Protein AF-A0A645DCP6-F1 (afdb_monomer_lite)

Secondary structure (DSSP, 8-state):
--EEEEEEES-SSSSSSEEEEEEETTSPPEEEEEESSTTTT--BTTB-EEEEEEE-SS---S-EEEEE--SS---EEEEEEEEE-PPTT-S-PPPPHHHHHHHHHHHHHHHHHHTT--

Radius of gyration: 21.63 Å; chains: 1; bounding box: 55×46×48 Å

Structure (mmCIF, N/CA/C/O backbone):
data_AF-A0A645DCP6-F1
#
_entry.id   AF-A0A645DCP6-F1
#
loop_
_atom_site.group_PDB
_atom_site.id
_atom_site.type_symbol
_atom_site.label_atom_id
_atom_site.label_alt_id
_atom_site.label_comp_id
_atom_site.label_asym_id
_atom_site.label_entity_id
_atom_site.label_seq_id
_atom_site.pdbx_PDB_ins_code
_atom_site.Cartn_x
_atom_site.Cartn_y
_atom_site.Cartn_z
_atom_site.occupancy
_atom_site.B_iso_or_equiv
_atom_site.auth_seq_id
_atom_site.auth_comp_id
_atom_site.auth_asym_id
_atom_site.auth_atom_id
_atom_site.pdbx_PDB_model_num
ATOM 1 N N . MET A 1 1 ? -3.194 9.138 12.215 1.00 89.19 1 MET A N 1
ATOM 2 C CA . MET A 1 1 ? -3.279 8.909 10.759 1.00 89.19 1 MET A CA 1
ATOM 3 C C . MET A 1 1 ? -3.601 7.451 10.537 1.00 89.19 1 MET A C 1
ATOM 5 O O . MET A 1 1 ? -3.113 6.611 11.286 1.00 89.19 1 MET A O 1
ATOM 9 N N . ASN A 1 2 ? -4.448 7.166 9.564 1.00 93.56 2 ASN A N 1
ATOM 10 C CA . ASN A 1 2 ? -4.879 5.809 9.236 1.00 93.56 2 ASN A CA 1
ATOM 11 C C . ASN A 1 2 ? -5.027 5.604 7.728 1.00 93.56 2 ASN A C 1
ATOM 13 O O . ASN A 1 2 ? -5.558 4.588 7.316 1.00 93.56 2 ASN A O 1
ATOM 17 N N . ALA A 1 3 ? -4.531 6.532 6.909 1.00 94.94 3 ALA A N 1
ATOM 18 C CA . ALA A 1 3 ? -4.459 6.401 5.463 1.00 94.94 3 ALA A CA 1
ATOM 19 C C . ALA A 1 3 ? -3.100 6.888 4.956 1.00 94.94 3 ALA A C 1
ATOM 21 O O . ALA A 1 3 ? -2.569 7.881 5.470 1.00 94.94 3 ALA A O 1
ATOM 22 N N . ILE A 1 4 ? -2.570 6.212 3.939 1.00 95.56 4 ILE A N 1
ATOM 23 C CA . ILE A 1 4 ? -1.337 6.579 3.238 1.00 95.56 4 ILE A CA 1
ATOM 24 C C . ILE A 1 4 ? -1.455 6.241 1.749 1.00 95.56 4 ILE A C 1
ATOM 26 O O . ILE A 1 4 ? -2.096 5.255 1.386 1.00 95.56 4 ILE A O 1
ATOM 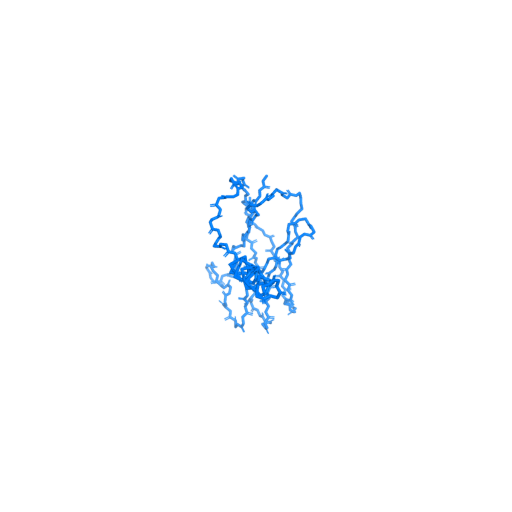30 N N . GLY A 1 5 ? -0.812 7.036 0.900 1.00 93.56 5 GLY A N 1
ATOM 31 C CA . GLY A 1 5 ? -0.561 6.697 -0.491 1.00 93.56 5 GLY A CA 1
ATOM 32 C C . GLY A 1 5 ? 0.692 7.369 -1.046 1.00 93.56 5 GLY A C 1
ATOM 33 O O . GLY A 1 5 ? 1.120 8.406 -0.541 1.00 93.56 5 GLY A O 1
ATOM 34 N N . PHE A 1 6 ? 1.304 6.747 -2.045 1.00 91.81 6 PHE A N 1
ATOM 35 C CA . PHE A 1 6 ? 2.560 7.182 -2.658 1.00 91.81 6 PHE A CA 1
ATOM 36 C C . PHE A 1 6 ? 2.723 6.578 -4.055 1.00 91.81 6 PHE A C 1
ATOM 38 O O . PHE A 1 6 ? 2.087 5.576 -4.397 1.00 91.81 6 PHE A O 1
ATOM 45 N N . GLU A 1 7 ? 3.591 7.183 -4.864 1.00 89.75 7 GLU A N 1
ATOM 46 C CA . GLU A 1 7 ? 3.960 6.648 -6.168 1.00 89.75 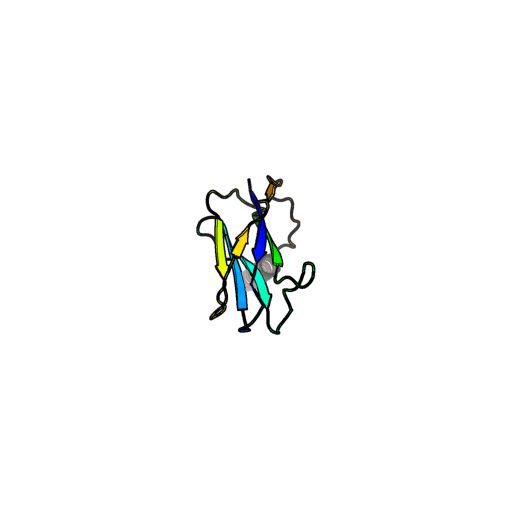7 GLU A CA 1
ATOM 47 C C . GLU A 1 7 ? 5.023 5.543 -6.069 1.00 89.75 7 GLU A C 1
ATOM 49 O O . GLU A 1 7 ? 6.007 5.639 -5.327 1.00 89.75 7 GLU A O 1
ATOM 54 N N . VAL A 1 8 ? 4.832 4.499 -6.874 1.00 88.81 8 VAL A N 1
ATOM 55 C CA . VAL A 1 8 ? 5.754 3.372 -7.033 1.00 88.81 8 VAL A CA 1
ATOM 56 C C . VAL A 1 8 ? 6.090 3.227 -8.507 1.00 88.81 8 VAL A C 1
ATOM 58 O O . VAL A 1 8 ? 5.202 3.087 -9.345 1.00 88.81 8 VAL A O 1
ATOM 61 N N . GLY A 1 9 ? 7.380 3.289 -8.816 1.00 87.00 9 GLY A N 1
ATOM 62 C CA . GLY A 1 9 ? 7.932 3.120 -10.150 1.00 87.00 9 GLY A CA 1
ATOM 63 C C . GLY A 1 9 ? 8.521 1.729 -10.382 1.00 87.00 9 GLY A C 1
ATOM 64 O O . GLY A 1 9 ? 9.008 1.102 -9.445 1.00 87.00 9 GLY A O 1
ATOM 65 N N . ASP A 1 10 ? 8.552 1.329 -11.653 1.00 84.31 10 ASP A N 1
ATOM 66 C CA . ASP A 1 10 ? 9.195 0.123 -12.202 1.00 84.31 10 ASP A CA 1
ATOM 67 C C . ASP A 1 10 ? 8.599 -1.220 -11.736 1.00 84.31 10 ASP A C 1
ATOM 69 O O . ASP A 1 10 ? 9.207 -2.279 -11.867 1.00 84.31 10 ASP A O 1
ATOM 73 N N . TRP A 1 11 ? 7.352 -1.182 -11.261 1.00 88.25 11 TRP A N 1
ATOM 74 C CA . TRP A 1 11 ? 6.531 -2.367 -11.010 1.00 88.25 11 TRP A CA 1
ATOM 75 C C . TRP A 1 11 ? 5.668 -2.720 -12.233 1.00 88.25 11 TRP A C 1
ATOM 77 O O . TRP A 1 11 ? 5.253 -1.827 -12.979 1.00 88.25 11 TRP A O 1
ATOM 87 N N . ALA A 1 12 ? 5.373 -4.013 -12.434 1.00 87.00 12 ALA A N 1
ATOM 88 C CA . ALA A 1 12 ? 4.584 -4.545 -13.552 1.00 87.00 12 ALA A CA 1
ATOM 89 C C . ALA A 1 12 ? 5.195 -4.292 -14.949 1.00 87.00 12 ALA A C 1
ATOM 91 O O . ALA A 1 12 ? 4.519 -4.428 -15.977 1.00 87.00 12 ALA A O 1
ATOM 92 N N . THR A 1 13 ? 6.486 -3.946 -15.005 1.00 82.69 13 THR A N 1
ATOM 93 C CA . THR A 1 13 ? 7.258 -3.746 -16.244 1.00 82.69 13 THR A CA 1
ATOM 94 C C . THR A 1 13 ? 7.772 -5.038 -16.842 1.00 82.69 13 THR A C 1
ATOM 96 O O . THR A 1 13 ? 8.135 -5.079 -18.014 1.00 82.69 13 THR A O 1
ATOM 99 N N . CYS A 1 14 ? 7.810 -6.108 -16.061 1.00 80.81 14 CYS A N 1
ATOM 100 C CA . CYS A 1 14 ? 8.216 -7.423 -16.511 1.00 80.81 14 CYS A CA 1
ATOM 101 C C . CYS A 1 14 ? 7.674 -8.482 -15.553 1.00 80.81 14 CYS A C 1
ATOM 103 O O . CYS A 1 14 ? 7.007 -8.169 -14.573 1.00 80.81 14 CYS A O 1
ATOM 105 N N . CYS A 1 15 ? 8.038 -9.732 -15.826 1.00 81.00 15 CYS A N 1
ATOM 106 C CA . CYS A 1 15 ? 8.195 -10.726 -14.772 1.00 81.00 15 CYS A CA 1
ATOM 107 C C . CYS A 1 15 ? 6.914 -11.059 -13.989 1.00 81.00 15 CYS A C 1
ATOM 109 O O . CYS A 1 15 ? 6.957 -11.349 -12.796 1.00 81.00 15 CYS A O 1
ATOM 111 N N . GLN A 1 16 ? 5.783 -11.062 -14.696 1.00 90.06 16 GLN A N 1
ATOM 112 C CA . GLN A 1 16 ? 4.496 -11.508 -14.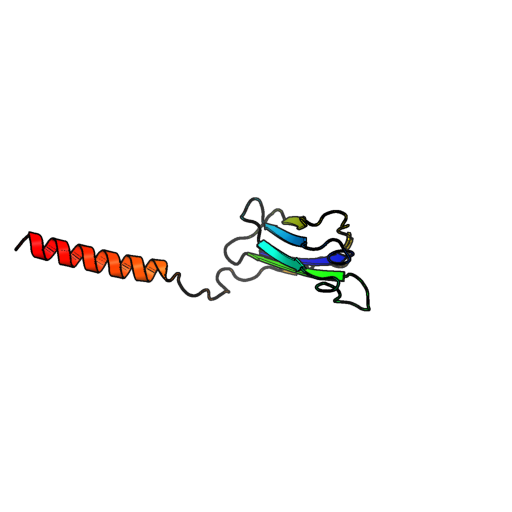177 1.00 90.06 16 GLN A CA 1
ATOM 113 C C . GLN A 1 16 ? 4.498 -13.017 -13.871 1.00 90.06 16 GLN A C 1
ATOM 115 O O . GLN A 1 16 ? 5.181 -13.802 -14.530 1.00 90.06 16 GLN A O 1
ATOM 120 N N . VAL A 1 17 ? 3.698 -13.489 -12.915 1.00 92.81 17 VAL A N 1
ATOM 121 C CA . VAL A 1 17 ? 2.733 -12.738 -12.083 1.00 92.81 17 VAL A CA 1
ATOM 122 C C . VAL A 1 17 ? 3.444 -12.016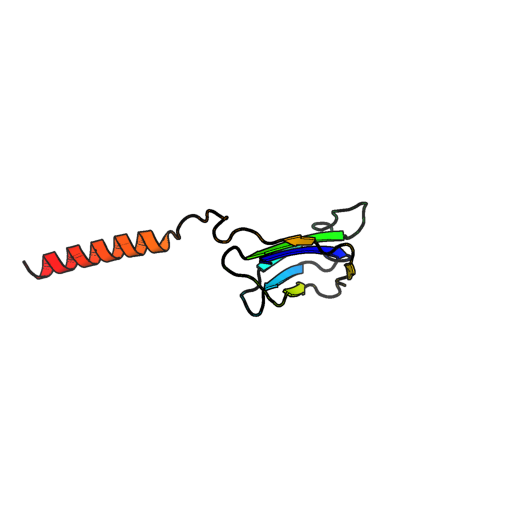 -10.932 1.00 92.81 17 VAL A C 1
ATOM 124 O O . VAL A 1 17 ? 4.369 -12.578 -10.353 1.00 92.81 17 VAL A O 1
ATOM 127 N N . SER A 1 18 ? 3.009 -10.792 -10.612 1.00 91.94 18 SER A N 1
ATOM 128 C CA . SER A 1 18 ? 3.536 -9.992 -9.495 1.00 91.94 18 SER A CA 1
ATOM 129 C C . SER A 1 18 ? 2.419 -9.250 -8.760 1.00 91.94 18 SER A C 1
ATOM 131 O O . SER A 1 18 ? 1.553 -8.626 -9.383 1.00 91.94 18 SER A O 1
ATOM 133 N N . ASP A 1 19 ? 2.464 -9.294 -7.434 1.00 93.94 19 ASP A N 1
ATOM 134 C CA . ASP A 1 19 ? 1.564 -8.609 -6.520 1.00 93.94 19 ASP A CA 1
ATOM 135 C C . ASP A 1 19 ? 2.305 -7.579 -5.669 1.00 93.94 19 ASP A C 1
ATOM 137 O O . ASP A 1 19 ? 3.444 -7.777 -5.247 1.00 93.94 19 ASP A O 1
ATOM 141 N N . LEU A 1 20 ? 1.611 -6.482 -5.357 1.00 93.50 20 LEU A N 1
ATOM 142 C CA . LEU A 1 20 ? 2.045 -5.514 -4.353 1.00 93.50 20 LEU A CA 1
ATOM 143 C C . LEU A 1 20 ? 1.215 -5.654 -3.093 1.00 93.50 20 LEU A C 1
ATOM 145 O O . LEU A 1 20 ? -0.014 -5.770 -3.141 1.00 93.50 20 LEU A O 1
ATOM 149 N N . TYR A 1 21 ? 1.887 -5.524 -1.960 1.00 95.56 21 TYR A N 1
ATOM 150 C CA . TYR A 1 21 ? 1.291 -5.615 -0.646 1.00 95.56 21 TYR A CA 1
ATOM 151 C C . TYR A 1 21 ? 1.673 -4.419 0.210 1.00 95.56 21 TYR A C 1
ATOM 153 O O . TYR A 1 21 ? 2.796 -3.913 0.167 1.00 95.56 21 TYR A O 1
ATOM 161 N N . ILE A 1 22 ? 0.727 -4.009 1.043 1.00 95.88 22 ILE A N 1
ATOM 162 C CA . ILE A 1 22 ? 0.953 -3.071 2.131 1.00 95.88 22 ILE A CA 1
ATOM 163 C C . ILE A 1 22 ? 0.440 -3.685 3.429 1.00 95.88 22 ILE A C 1
ATOM 165 O O . ILE A 1 22 ? -0.603 -4.332 3.457 1.00 95.88 22 ILE A O 1
ATOM 169 N N . SER A 1 23 ? 1.164 -3.491 4.520 1.00 95.81 23 SER A N 1
ATOM 170 C CA . SER A 1 23 ? 0.710 -3.840 5.861 1.00 95.81 23 SER A CA 1
ATOM 171 C C . SER A 1 23 ? 0.900 -2.652 6.790 1.00 95.81 23 SER A C 1
ATOM 173 O O . SER A 1 23 ? 1.886 -1.912 6.698 1.00 95.81 23 SER A O 1
ATOM 175 N N . PHE A 1 24 ? -0.070 -2.484 7.680 1.00 96.44 24 PHE A N 1
ATOM 176 C CA . PHE A 1 24 ? -0.021 -1.536 8.776 1.00 96.44 24 PHE A CA 1
ATOM 177 C C . PHE A 1 24 ? 0.421 -2.257 10.043 1.00 96.44 24 PHE A C 1
ATOM 179 O O . PHE A 1 24 ? -0.154 -3.270 10.439 1.00 96.44 24 PHE A O 1
ATOM 186 N N . ASP A 1 25 ? 1.473 -1.741 10.666 1.00 94.88 25 ASP A N 1
ATOM 187 C CA . ASP A 1 25 ? 2.142 -2.353 11.807 1.00 94.88 25 ASP A CA 1
ATOM 188 C C . ASP A 1 25 ? 2.562 -3.808 11.537 1.00 94.88 25 ASP A C 1
ATOM 190 O O . ASP A 1 25 ? 3.474 -4.043 10.746 1.00 94.88 25 ASP A O 1
ATOM 194 N N . ASN A 1 26 ? 1.957 -4.779 12.222 1.00 93.12 26 ASN A N 1
ATOM 195 C CA . ASN A 1 26 ? 2.173 -6.213 11.994 1.00 93.12 26 ASN A CA 1
ATOM 196 C C . ASN A 1 26 ? 0.856 -6.913 11.610 1.00 93.12 26 ASN A C 1
ATOM 198 O O . ASN A 1 26 ? 0.704 -8.115 11.836 1.00 93.12 26 ASN A O 1
ATOM 202 N N . ASN A 1 27 ? -0.113 -6.154 11.089 1.00 92.69 27 ASN A N 1
ATOM 203 C CA . ASN A 1 27 ? -1.412 -6.680 10.688 1.00 92.69 27 ASN A CA 1
ATOM 204 C C . ASN A 1 27 ? -1.317 -7.450 9.364 1.00 92.69 27 ASN A C 1
ATOM 206 O O . ASN A 1 27 ? -0.291 -7.457 8.675 1.00 92.69 27 ASN A O 1
ATOM 210 N N . ALA A 1 28 ? -2.418 -8.112 9.009 1.00 93.44 28 ALA A N 1
ATOM 211 C CA . ALA A 1 28 ? -2.525 -8.863 7.768 1.00 93.44 28 ALA A CA 1
ATOM 212 C C . ALA A 1 28 ? -2.195 -7.975 6.546 1.00 93.44 28 ALA A C 1
ATOM 214 O O . ALA A 1 28 ? -2.693 -6.848 6.468 1.00 93.44 28 ALA A O 1
ATOM 215 N N . PRO A 1 29 ? -1.381 -8.464 5.591 1.00 95.25 29 PRO A N 1
ATOM 216 C CA . PRO A 1 29 ? -1.112 -7.744 4.353 1.00 95.25 29 PRO A CA 1
ATOM 217 C C . PRO A 1 29 ? -2.384 -7.497 3.537 1.00 95.25 29 PRO A C 1
ATOM 219 O O . PRO A 1 29 ? -3.218 -8.387 3.370 1.00 95.25 29 PRO A O 1
ATOM 222 N N . ILE A 1 30 ? -2.489 -6.301 2.973 1.00 94.00 30 ILE A N 1
ATOM 223 C CA . ILE A 1 30 ? -3.503 -5.898 2.004 1.00 94.00 30 ILE A CA 1
ATOM 224 C C . ILE A 1 30 ? -2.839 -5.928 0.629 1.00 94.00 30 ILE A C 1
ATOM 226 O O . ILE A 1 30 ? -1.840 -5.241 0.412 1.00 94.00 30 ILE A O 1
ATOM 230 N N . ARG A 1 31 ? -3.391 -6.703 -0.309 1.00 95.00 31 ARG A N 1
ATOM 231 C CA . ARG A 1 31 ? -2.946 -6.660 -1.706 1.00 95.00 31 ARG A CA 1
ATOM 232 C C . ARG A 1 31 ? -3.446 -5.366 -2.345 1.00 95.00 31 ARG A C 1
ATOM 234 O O . ARG A 1 31 ? -4.651 -5.130 -2.397 1.00 95.00 31 ARG A O 1
ATOM 241 N N . VAL A 1 32 ? -2.520 -4.549 -2.824 1.00 93.44 32 VAL A N 1
ATOM 242 C CA . VAL A 1 32 ? -2.770 -3.214 -3.394 1.00 93.44 32 VAL A CA 1
ATOM 243 C C . VAL A 1 32 ? -2.399 -3.105 -4.869 1.00 93.44 32 VAL A C 1
ATOM 245 O O . VAL A 1 32 ? -2.693 -2.098 -5.503 1.00 93.44 32 VAL A O 1
ATOM 248 N N . GLY A 1 33 ? -1.807 -4.153 -5.433 1.00 91.62 33 GLY A N 1
ATOM 249 C CA . GLY A 1 33 ? -1.534 -4.274 -6.858 1.00 91.62 33 GLY A CA 1
ATOM 250 C C . GLY A 1 33 ? -1.515 -5.740 -7.268 1.00 91.62 33 GLY A C 1
ATOM 251 O O . GLY A 1 33 ? -1.157 -6.588 -6.455 1.00 91.62 33 GLY A O 1
ATOM 252 N N . HIS A 1 34 ? -1.937 -6.020 -8.499 1.00 93.00 34 HIS A N 1
ATOM 253 C CA . HIS A 1 34 ? -1.898 -7.343 -9.118 1.00 93.00 34 HIS A CA 1
ATOM 254 C C . HIS A 1 34 ? -1.612 -7.181 -10.611 1.00 93.00 34 HIS A C 1
ATOM 256 O O . HIS A 1 34 ? -2.365 -6.488 -11.298 1.00 93.00 34 HIS A O 1
ATOM 262 N N . SER A 1 35 ? -0.537 -7.797 -11.099 1.00 91.69 35 SER A N 1
ATOM 263 C CA . SER A 1 35 ? -0.158 -7.809 -12.512 1.00 91.69 35 SER A CA 1
ATOM 264 C C . SER A 1 35 ? -0.023 -9.243 -13.006 1.00 91.69 35 SER A C 1
ATOM 266 O O . SER A 1 35 ? 0.754 -10.038 -12.479 1.00 91.69 35 SER A O 1
ATOM 268 N N . THR A 1 36 ? -0.777 -9.564 -14.052 1.00 93.06 36 THR A N 1
ATOM 269 C CA . THR A 1 36 ? -0.778 -10.876 -14.719 1.00 93.06 36 THR A CA 1
ATOM 270 C C . THR A 1 36 ? -0.194 -10.811 -16.118 1.00 93.06 36 THR A C 1
ATOM 272 O O . THR A 1 36 ? 0.339 -11.806 -16.609 1.00 93.06 36 THR A O 1
ATOM 275 N N . VAL A 1 37 ? -0.257 -9.638 -16.750 1.00 88.94 37 VAL A N 1
ATOM 276 C CA . VAL A 1 37 ? 0.340 -9.378 -18.055 1.00 88.94 37 VAL A CA 1
ATOM 277 C C . VAL A 1 37 ? 1.119 -8.068 -18.045 1.00 88.94 37 VAL A C 1
ATOM 279 O O . VAL A 1 37 ? 0.893 -7.174 -17.224 1.00 88.94 37 VAL A O 1
ATOM 282 N N . PHE A 1 38 ? 2.056 -7.963 -18.987 1.00 85.50 38 PHE A N 1
ATOM 283 C CA . PHE A 1 38 ? 2.826 -6.747 -19.201 1.00 85.50 38 PHE A CA 1
ATOM 284 C C . PHE A 1 38 ? 1.895 -5.554 -19.430 1.00 85.50 38 PHE A C 1
ATOM 286 O O . PHE A 1 38 ? 1.086 -5.547 -20.360 1.00 85.50 38 PHE A O 1
ATOM 293 N N . GLY A 1 39 ? 2.057 -4.533 -18.593 1.00 77.00 39 GLY A N 1
ATOM 294 C CA . GLY A 1 39 ? 1.356 -3.264 -18.714 1.00 77.00 39 GLY A CA 1
ATOM 295 C C . GLY A 1 39 ? 0.073 -3.095 -17.917 1.00 77.00 39 GLY A C 1
ATOM 296 O O . GLY A 1 39 ? -0.512 -2.016 -17.997 1.00 77.00 39 GLY A O 1
ATOM 297 N N . ASP A 1 40 ? -0.293 -4.060 -17.069 1.00 85.19 40 ASP A N 1
ATOM 298 C CA . ASP A 1 40 ? -1.359 -3.877 -16.067 1.00 85.19 40 ASP A CA 1
ATOM 299 C C . ASP A 1 40 ? -1.109 -2.651 -15.151 1.00 85.19 40 ASP A C 1
ATOM 301 O O . ASP A 1 40 ? -2.054 -2.055 -14.638 1.00 85.19 40 ASP A O 1
ATOM 305 N N . GLY A 1 41 ? 0.156 -2.238 -14.974 1.00 78.88 41 GLY A N 1
ATOM 306 C CA . GLY A 1 41 ? 0.573 -1.109 -14.129 1.00 78.88 41 GLY A CA 1
ATOM 307 C C . GLY A 1 41 ? 1.053 0.157 -14.860 1.00 78.88 41 GLY A C 1
ATOM 308 O O . GLY A 1 41 ? 1.617 1.043 -14.221 1.00 78.88 41 GLY A O 1
ATOM 309 N N . PHE A 1 42 ? 0.878 0.301 -16.180 1.00 74.50 42 PHE A N 1
ATOM 310 C CA . PHE A 1 42 ? 1.309 1.526 -16.880 1.00 74.50 42 PHE A CA 1
ATOM 311 C C . PHE A 1 42 ? 0.286 2.658 -16.737 1.00 74.50 42 PHE A C 1
ATOM 313 O O . PHE A 1 42 ? -0.584 2.821 -17.592 1.00 74.50 42 PHE A O 1
ATOM 320 N N . LEU A 1 43 ? 0.388 3.471 -15.680 1.00 65.19 43 LEU A N 1
ATOM 321 C CA . LEU A 1 43 ? -0.626 4.497 -15.392 1.00 65.19 43 LEU A CA 1
ATOM 322 C C . LEU A 1 43 ? -0.208 5.945 -15.705 1.00 65.19 43 LEU A C 1
ATOM 324 O O . LEU A 1 43 ? -1.083 6.802 -15.804 1.00 65.19 43 LEU A O 1
ATOM 328 N N . THR A 1 44 ? 1.074 6.264 -15.935 1.00 53.47 44 THR A N 1
ATOM 329 C CA . THR A 1 44 ? 1.496 7.658 -16.208 1.00 53.47 44 THR A CA 1
ATOM 330 C C . THR A 1 44 ? 2.480 7.783 -17.376 1.00 53.47 44 THR A C 1
ATOM 332 O O . THR A 1 44 ? 3.600 7.305 -17.307 1.00 53.47 44 THR A O 1
ATOM 335 N N . ASN A 1 45 ? 2.095 8.464 -18.468 1.00 50.25 45 ASN A N 1
ATOM 336 C CA . ASN A 1 45 ? 2.989 8.915 -19.559 1.00 50.25 45 ASN A CA 1
ATOM 337 C C . ASN A 1 45 ? 3.952 7.863 -20.166 1.00 50.25 45 ASN A C 1
ATOM 339 O O . ASN A 1 45 ? 5.073 8.202 -20.537 1.00 50.25 45 ASN A O 1
ATOM 343 N N . ARG A 1 46 ? 3.525 6.597 -20.314 1.00 56.09 46 ARG A N 1
ATOM 344 C CA . ARG A 1 46 ? 4.384 5.449 -20.715 1.00 56.09 46 ARG A CA 1
ATOM 345 C C . ARG A 1 46 ? 5.472 5.077 -19.695 1.00 56.09 46 ARG A C 1
ATOM 347 O O . ARG A 1 46 ? 6.330 4.254 -19.993 1.00 56.09 46 ARG A O 1
ATOM 354 N N . GLY A 1 47 ? 5.442 5.680 -18.515 1.00 64.38 47 GLY A N 1
ATOM 355 C CA . GLY A 1 47 ? 6.232 5.301 -17.360 1.00 64.38 47 GLY A CA 1
ATOM 356 C C . GLY A 1 47 ? 5.558 4.177 -16.582 1.00 64.38 47 GLY A C 1
ATOM 357 O O . GLY A 1 47 ? 4.332 4.090 -16.482 1.00 64.38 47 GLY A O 1
ATOM 358 N N . ALA A 1 48 ? 6.391 3.329 -16.002 1.00 68.50 48 ALA A N 1
ATOM 359 C CA . ALA A 1 48 ? 6.012 2.258 -15.098 1.00 68.50 48 ALA A CA 1
ATOM 360 C C . ALA A 1 48 ? 5.655 2.755 -13.693 1.00 68.50 48 ALA A C 1
ATOM 362 O O . ALA A 1 48 ? 6.194 2.264 -12.712 1.00 68.50 48 ALA A O 1
ATOM 363 N N . GLY A 1 49 ? 4.843 3.805 -13.598 1.00 79.56 49 GLY A N 1
ATOM 364 C CA . GLY A 1 49 ? 4.469 4.428 -12.332 1.00 79.56 49 GLY A CA 1
ATOM 365 C C . GLY A 1 49 ? 3.020 4.131 -11.976 1.00 79.56 49 GLY A C 1
ATOM 366 O O . GLY A 1 49 ? 2.133 4.445 -12.773 1.00 79.56 49 GLY A O 1
ATOM 367 N N . VAL A 1 50 ? 2.786 3.609 -10.772 1.00 85.38 50 VAL A N 1
ATOM 368 C CA . VAL A 1 50 ? 1.457 3.433 -10.173 1.00 85.38 50 VAL A CA 1
ATOM 369 C C . VAL A 1 50 ? 1.334 4.239 -8.886 1.00 85.38 50 VAL A C 1
ATOM 371 O O . VAL A 1 50 ? 2.308 4.423 -8.160 1.00 85.38 50 VAL A O 1
ATOM 374 N N . PHE A 1 51 ? 0.125 4.705 -8.584 1.00 89.19 51 PHE A N 1
ATOM 375 C CA . PHE A 1 51 ? -0.189 5.250 -7.269 1.00 89.19 51 PHE A CA 1
ATOM 376 C C . PHE A 1 51 ? -0.787 4.143 -6.404 1.00 89.19 51 PHE A C 1
ATOM 378 O O . PHE A 1 51 ? -1.804 3.550 -6.766 1.00 89.19 51 PHE A O 1
ATOM 385 N N . VAL A 1 52 ? -0.157 3.877 -5.264 1.00 90.56 52 VAL A N 1
ATOM 386 C CA . VAL A 1 52 ? -0.597 2.874 -4.294 1.00 90.56 52 VAL A CA 1
ATOM 387 C C . VAL A 1 52 ? -1.137 3.593 -3.072 1.00 90.56 52 VAL A C 1
ATOM 389 O O . VAL A 1 52 ? -0.482 4.489 -2.549 1.00 90.56 52 VAL A O 1
ATOM 392 N N . ALA A 1 53 ? -2.310 3.186 -2.587 1.00 92.19 53 ALA A N 1
ATOM 393 C CA . ALA A 1 53 ? -2.865 3.698 -1.343 1.00 92.19 53 ALA A CA 1
ATOM 394 C C . ALA A 1 53 ? -3.639 2.627 -0.580 1.00 92.19 53 ALA A C 1
ATOM 396 O O . ALA A 1 53 ? -4.270 1.750 -1.168 1.00 92.19 53 ALA A O 1
ATOM 397 N N . ALA A 1 54 ? -3.621 2.743 0.743 1.00 94.06 54 ALA A N 1
ATOM 398 C CA . ALA A 1 54 ? -4.469 1.963 1.628 1.00 94.06 54 ALA A CA 1
ATOM 399 C C . ALA A 1 54 ? -4.791 2.753 2.896 1.00 94.06 54 ALA A C 1
ATOM 401 O O . ALA A 1 54 ? -4.118 3.728 3.248 1.00 94.06 54 ALA A O 1
ATOM 402 N N . PHE A 1 55 ? -5.825 2.306 3.600 1.00 93.38 55 PHE A N 1
ATOM 403 C CA . PHE A 1 55 ? -6.206 2.850 4.892 1.00 93.38 55 PHE A CA 1
ATOM 404 C C . PHE A 1 55 ? -6.804 1.771 5.794 1.00 93.38 55 PHE A C 1
ATOM 406 O O . PHE A 1 55 ? -7.295 0.751 5.314 1.00 93.38 55 PHE A O 1
ATOM 413 N N . ASP A 1 56 ? -6.741 2.013 7.098 1.00 91.06 56 ASP A N 1
ATOM 414 C CA . ASP A 1 56 ? -7.350 1.195 8.141 1.00 91.06 56 ASP A CA 1
ATOM 415 C C . ASP A 1 56 ? -8.529 1.972 8.743 1.00 91.06 56 ASP A C 1
ATOM 417 O O . ASP A 1 56 ? -8.357 3.037 9.335 1.00 91.06 56 ASP A O 1
ATOM 421 N N . ASP A 1 57 ? -9.751 1.477 8.560 1.00 91.38 57 ASP A N 1
ATOM 422 C CA . ASP A 1 57 ? -10.958 2.140 9.071 1.00 91.38 57 ASP A CA 1
ATOM 423 C C . ASP A 1 57 ? -11.273 1.786 10.537 1.00 91.38 57 ASP A C 1
ATOM 425 O O . ASP A 1 57 ? -12.274 2.238 11.088 1.00 91.38 57 ASP A O 1
ATOM 429 N N . VAL A 1 58 ? -10.427 0.990 11.195 1.00 89.56 58 VAL A N 1
ATOM 430 C CA . VAL A 1 58 ? -10.634 0.506 12.567 1.00 89.56 58 VAL A CA 1
ATOM 431 C C . VAL A 1 58 ? -9.587 1.076 13.523 1.00 89.56 58 VAL A C 1
ATOM 433 O O . VAL A 1 58 ? -9.902 1.369 14.676 1.00 89.56 58 VAL A O 1
ATOM 436 N N . ALA A 1 59 ? -8.353 1.273 13.057 1.00 91.56 59 ALA A N 1
ATOM 437 C CA . ALA A 1 59 ? -7.234 1.715 13.886 1.00 91.56 59 ALA A CA 1
ATOM 438 C C . ALA A 1 59 ? -6.347 2.764 13.194 1.00 91.56 59 ALA A C 1
ATOM 440 O O . ALA A 1 59 ? -6.512 3.099 12.027 1.00 91.56 59 ALA A O 1
ATOM 441 N N . THR A 1 60 ? -5.409 3.335 13.949 1.00 94.50 60 THR A N 1
ATOM 442 C CA . THR A 1 60 ? -4.289 4.127 13.414 1.00 94.50 60 THR A CA 1
ATOM 443 C C . THR A 1 60 ? -3.027 3.279 13.401 1.00 94.50 60 THR A C 1
ATOM 445 O O . THR A 1 60 ? -2.885 2.424 14.269 1.00 94.50 60 THR A O 1
ATOM 448 N N . PHE A 1 61 ? -2.083 3.580 12.510 1.00 95.12 61 PHE A N 1
ATOM 449 C CA . PHE A 1 61 ? -0.822 2.843 12.402 1.00 95.12 61 PHE A CA 1
ATOM 450 C C . PHE A 1 61 ? 0.391 3.688 12.796 1.00 95.12 61 PHE A C 1
ATOM 452 O O . PHE A 1 61 ? 0.368 4.919 12.685 1.00 95.12 61 PHE A O 1
ATOM 459 N N . ALA A 1 62 ? 1.469 3.023 13.213 1.00 95.25 62 ALA A N 1
ATOM 460 C CA . ALA A 1 62 ? 2.771 3.646 13.459 1.00 95.25 62 ALA A CA 1
ATOM 461 C C . ALA A 1 62 ? 3.814 3.257 12.401 1.00 95.25 62 ALA A C 1
ATOM 463 O O . ALA A 1 62 ? 4.755 4.010 12.148 1.00 95.25 62 ALA A O 1
ATOM 464 N N . LYS A 1 63 ? 3.644 2.093 11.770 1.00 94.69 63 LYS A N 1
ATOM 465 C CA . LYS A 1 63 ? 4.544 1.560 10.751 1.00 94.69 63 LYS A CA 1
ATOM 466 C C . LYS A 1 63 ? 3.762 1.160 9.506 1.00 94.69 63 LYS A C 1
ATOM 468 O O . LYS A 1 63 ? 2.689 0.572 9.592 1.00 94.69 63 LYS A O 1
ATOM 473 N N . VAL A 1 64 ? 4.354 1.430 8.350 1.00 94.50 64 VAL A N 1
ATOM 474 C CA . VAL A 1 64 ? 3.896 0.927 7.055 1.00 94.50 64 VAL A CA 1
ATOM 475 C C . VAL A 1 64 ? 4.989 0.021 6.510 1.00 94.50 64 VAL A C 1
ATOM 477 O O . VAL A 1 64 ? 6.159 0.396 6.497 1.00 94.50 64 VAL A O 1
ATOM 480 N N . THR A 1 65 ? 4.630 -1.189 6.100 1.00 95.38 65 THR A N 1
ATOM 481 C CA . THR A 1 65 ? 5.520 -2.090 5.361 1.00 95.38 65 THR A CA 1
ATOM 482 C C . THR A 1 65 ? 4.936 -2.274 3.971 1.00 95.38 65 THR A C 1
ATOM 484 O O . THR A 1 65 ? 3.760 -2.596 3.845 1.00 95.38 65 THR A O 1
ATOM 487 N N . PHE A 1 66 ? 5.740 -2.029 2.941 1.00 94.12 66 PHE A N 1
ATOM 488 C CA . PHE A 1 66 ? 5.348 -2.133 1.538 1.00 94.12 66 PHE A CA 1
ATOM 489 C C . PHE A 1 66 ? 6.354 -3.013 0.800 1.00 94.12 66 PHE A C 1
ATOM 491 O O . PHE A 1 66 ? 7.561 -2.855 0.996 1.00 94.12 66 PHE A O 1
ATOM 498 N N . TRP A 1 67 ? 5.863 -3.958 0.003 1.00 94.06 67 TRP A N 1
ATOM 499 C CA . TRP A 1 67 ? 6.696 -4.889 -0.755 1.00 94.06 67 TRP A CA 1
ATOM 500 C C . TRP A 1 67 ? 5.934 -5.459 -1.950 1.00 94.06 67 TRP A C 1
ATOM 502 O O . TRP A 1 67 ? 4.709 -5.375 -2.016 1.00 94.06 67 TRP A O 1
ATOM 512 N N . GLY A 1 68 ? 6.676 -6.066 -2.869 1.00 92.69 68 GLY A N 1
ATOM 513 C CA . GLY A 1 68 ? 6.140 -6.900 -3.935 1.00 92.69 68 GLY A CA 1
ATOM 514 C C . GLY A 1 68 ? 6.721 -8.305 -3.859 1.00 92.69 68 GLY A C 1
ATOM 515 O O . GLY A 1 68 ? 7.741 -8.516 -3.197 1.00 92.69 68 GLY A O 1
ATOM 516 N N . ASP A 1 69 ? 6.060 -9.262 -4.499 1.00 93.00 69 ASP A N 1
ATOM 517 C CA . ASP A 1 69 ? 6.527 -10.652 -4.606 1.00 93.00 69 ASP A CA 1
ATOM 518 C C . ASP A 1 69 ? 7.046 -11.024 -6.008 1.00 93.00 69 ASP A C 1
ATOM 520 O O . ASP A 1 69 ? 7.496 -12.153 -6.217 1.00 93.00 69 ASP A O 1
ATOM 524 N N . GLY A 1 70 ? 7.050 -10.068 -6.941 1.00 88.88 70 GLY A N 1
ATOM 525 C CA . GLY A 1 70 ? 7.609 -10.233 -8.276 1.00 88.88 70 GLY A CA 1
ATOM 526 C C . GLY A 1 70 ? 9.115 -10.506 -8.273 1.00 88.88 70 GLY A C 1
ATOM 527 O O . GLY A 1 70 ? 9.882 -10.005 -7.446 1.00 88.88 70 GLY A O 1
ATOM 528 N N . TRP A 1 71 ? 9.561 -11.316 -9.234 1.00 87.00 71 TRP A N 1
ATOM 529 C CA . TRP A 1 71 ? 10.965 -11.695 -9.374 1.00 87.00 71 TRP A CA 1
ATOM 530 C C . TRP A 1 71 ? 11.673 -10.830 -10.416 1.00 87.00 71 TRP A C 1
ATOM 532 O O . TRP A 1 71 ? 11.246 -10.771 -11.563 1.00 87.00 71 TRP A O 1
ATOM 542 N N . GLY A 1 72 ? 12.786 -10.196 -10.043 1.00 84.44 72 GLY A N 1
ATOM 543 C CA . GLY A 1 72 ? 13.552 -9.341 -10.960 1.00 84.44 72 GLY A CA 1
ATOM 544 C C . GLY A 1 72 ? 12.954 -7.946 -11.179 1.00 84.44 72 GLY A C 1
ATOM 545 O O . GLY A 1 72 ? 13.470 -7.198 -12.004 1.00 84.44 72 GLY A O 1
ATOM 546 N N . GLU A 1 73 ? 11.908 -7.589 -10.431 1.00 81.75 73 GLU A N 1
ATOM 547 C CA . GLU A 1 73 ? 11.348 -6.239 -10.404 1.00 81.75 73 GLU A CA 1
ATOM 548 C C . GLU A 1 73 ? 12.129 -5.325 -9.451 1.00 81.75 73 GLU A C 1
ATOM 550 O O . GLU A 1 73 ? 12.736 -5.774 -8.472 1.00 81.75 73 GLU A O 1
ATOM 555 N N . VAL A 1 74 ? 12.075 -4.019 -9.717 1.00 83.62 74 VAL A N 1
ATOM 556 C CA . VAL A 1 74 ? 12.610 -2.984 -8.830 1.00 83.62 74 VAL A CA 1
ATOM 557 C C . VAL A 1 74 ? 11.459 -2.106 -8.366 1.00 83.62 74 VAL A C 1
ATOM 559 O O . VAL A 1 74 ? 10.694 -1.593 -9.171 1.00 83.62 74 VAL A O 1
ATOM 562 N N . LEU A 1 75 ? 11.348 -1.896 -7.055 1.00 87.81 75 LEU A N 1
ATOM 563 C CA . LEU A 1 75 ? 10.347 -0.997 -6.487 1.00 87.81 75 LEU A CA 1
ATOM 564 C C . LEU A 1 75 ? 10.988 0.347 -6.172 1.00 87.81 75 LEU A C 1
ATOM 566 O O . LEU A 1 75 ? 11.662 0.515 -5.155 1.00 87.81 75 LEU A O 1
ATOM 570 N N . ASN A 1 76 ? 10.757 1.318 -7.049 1.00 87.12 76 ASN A N 1
ATOM 571 C CA . ASN A 1 76 ? 11.230 2.681 -6.858 1.00 87.12 76 ASN A CA 1
ATOM 572 C C . ASN A 1 76 ? 10.134 3.512 -6.190 1.00 87.12 76 ASN A C 1
ATOM 574 O O . ASN A 1 76 ? 9.245 4.030 -6.863 1.00 87.12 76 ASN A O 1
ATOM 578 N N . MET A 1 77 ? 10.183 3.643 -4.864 1.00 84.56 77 MET A N 1
ATOM 579 C CA . MET A 1 77 ? 9.292 4.561 -4.150 1.00 84.56 77 MET A CA 1
ATOM 580 C C . MET A 1 77 ? 9.807 5.995 -4.285 1.00 84.56 77 MET A C 1
ATOM 582 O O . MET A 1 77 ? 10.978 6.271 -4.015 1.00 84.56 77 MET A O 1
ATOM 586 N N . GLY A 1 78 ? 8.935 6.921 -4.668 1.00 75.38 78 GLY A N 1
ATOM 587 C CA . GLY A 1 78 ? 9.294 8.326 -4.818 1.00 75.38 78 GLY A CA 1
ATOM 588 C C . GLY A 1 78 ? 8.073 9.233 -4.826 1.00 75.38 78 GLY A C 1
ATOM 589 O O . GLY A 1 78 ? 6.974 8.807 -4.488 1.00 75.38 78 GLY A O 1
ATOM 590 N N . GLY A 1 79 ? 8.282 10.491 -5.211 1.00 79.69 79 GLY A N 1
ATOM 591 C CA . GLY A 1 79 ? 7.198 11.464 -5.320 1.00 79.69 79 GLY A CA 1
ATOM 592 C C . GLY A 1 79 ? 6.728 12.000 -3.969 1.00 79.69 79 GLY A C 1
ATOM 593 O O . GLY A 1 79 ? 7.538 12.257 -3.074 1.00 79.69 79 GLY A O 1
ATOM 594 N N . THR A 1 80 ? 5.424 12.246 -3.856 1.00 88.81 80 THR A N 1
ATOM 595 C CA . THR A 1 80 ? 4.827 12.866 -2.668 1.00 88.81 80 THR A CA 1
ATOM 596 C C . THR A 1 80 ? 4.086 11.813 -1.865 1.00 88.81 80 THR A C 1
ATOM 598 O O . THR A 1 80 ? 3.146 11.188 -2.343 1.00 88.81 80 THR A O 1
ATOM 601 N N . ILE A 1 81 ? 4.465 11.649 -0.600 1.00 91.81 81 ILE A N 1
ATOM 602 C CA . ILE A 1 81 ? 3.705 10.794 0.310 1.00 91.81 81 ILE A CA 1
ATOM 603 C C . ILE A 1 81 ? 2.460 11.560 0.759 1.00 91.81 81 ILE A C 1
ATOM 605 O O . ILE A 1 81 ? 2.544 12.571 1.459 1.00 91.81 81 ILE A O 1
ATOM 609 N N . HIS A 1 82 ? 1.297 11.046 0.379 1.00 93.25 82 HIS A N 1
ATOM 610 C CA . HIS A 1 82 ? -0.003 11.516 0.828 1.00 93.25 82 HIS A CA 1
ATOM 611 C C . HIS A 1 82 ? -0.439 10.724 2.058 1.00 93.25 82 HIS A C 1
ATOM 613 O O . HIS A 1 82 ? -0.313 9.504 2.106 1.00 93.25 82 HIS A O 1
ATOM 619 N N . TYR A 1 83 ? -0.973 11.402 3.068 1.00 94.25 83 TYR A N 1
ATOM 620 C CA . TYR A 1 83 ? -1.434 10.757 4.293 1.00 94.25 83 TYR A CA 1
ATOM 621 C C . TYR A 1 83 ? -2.639 11.506 4.864 1.00 94.25 83 TYR A C 1
ATOM 623 O O . TYR A 1 83 ? -2.733 12.729 4.759 1.00 94.25 83 TYR A O 1
ATOM 631 N N . ALA A 1 84 ? -3.582 10.772 5.459 1.00 94.31 84 ALA A N 1
ATOM 632 C CA . ALA A 1 84 ? -4.803 11.344 6.028 1.00 94.31 84 ALA A CA 1
ATOM 633 C C . ALA A 1 84 ? -5.204 10.672 7.354 1.00 94.31 84 ALA A C 1
ATOM 635 O O . ALA A 1 84 ? -4.777 9.561 7.686 1.00 94.31 84 ALA A O 1
ATOM 636 N N . SER A 1 85 ? -6.014 11.387 8.138 1.00 94.25 85 SER A N 1
ATOM 637 C CA . SER A 1 85 ? -6.808 10.799 9.218 1.00 94.25 85 SER A CA 1
ATOM 638 C C . SER A 1 85 ? -8.261 10.783 8.769 1.00 94.25 85 SER A C 1
ATOM 640 O O . SER A 1 85 ? -8.886 11.832 8.638 1.00 94.25 85 SER A O 1
ATOM 642 N N . LEU A 1 86 ? -8.767 9.590 8.502 1.00 91.75 86 LEU A N 1
ATOM 643 C CA . LEU A 1 86 ? -10.157 9.302 8.204 1.00 91.75 86 LEU A CA 1
ATOM 644 C C . LEU A 1 86 ? -10.889 8.983 9.509 1.00 91.75 86 LEU A C 1
ATOM 646 O O . LEU A 1 86 ? -10.294 8.479 10.466 1.00 91.75 86 LEU A O 1
ATOM 650 N N . ARG A 1 87 ? -12.192 9.265 9.557 1.00 93.06 87 ARG A N 1
ATOM 651 C CA . ARG A 1 87 ? -13.022 8.861 10.695 1.00 93.06 87 ARG A CA 1
ATOM 652 C C . ARG A 1 87 ? -13.122 7.336 10.710 1.00 93.06 87 ARG A C 1
ATOM 654 O O . ARG A 1 87 ? -13.561 6.775 9.721 1.00 93.06 87 ARG A O 1
ATOM 661 N N . GLN A 1 88 ? -12.772 6.697 11.821 1.00 91.38 88 GLN A N 1
ATOM 662 C CA . GLN A 1 88 ? -12.945 5.250 11.983 1.00 91.38 88 GLN A CA 1
ATOM 663 C C . GLN A 1 88 ? -14.429 4.858 11.893 1.00 91.38 88 GLN A C 1
ATOM 665 O O . GLN A 1 88 ? -15.306 5.608 12.343 1.00 91.38 88 GLN A O 1
ATOM 670 N N . GLY A 1 89 ? -14.708 3.696 11.306 1.00 89.12 89 GLY A N 1
ATOM 671 C CA . GLY A 1 89 ? -16.061 3.241 10.984 1.00 89.12 89 GLY A CA 1
ATOM 672 C C . GLY A 1 89 ? -16.748 4.101 9.918 1.00 89.12 89 GLY A C 1
ATOM 673 O O . GLY A 1 89 ? -17.969 4.273 9.956 1.00 89.12 89 GLY A O 1
ATOM 674 N N . SER A 1 90 ? -15.978 4.727 9.023 1.00 87.12 90 SER A N 1
ATOM 675 C CA . SER A 1 90 ? -16.519 5.467 7.878 1.00 87.12 90 SER A CA 1
ATOM 676 C C . SER A 1 90 ? -16.944 4.551 6.731 1.00 87.12 90 SER A C 1
ATOM 678 O O . SER A 1 90 ? -17.816 4.930 5.945 1.00 87.12 90 SER A O 1
ATOM 680 N N . LEU A 1 91 ? -16.380 3.344 6.651 1.00 85.31 91 LEU A N 1
ATOM 681 C CA . LEU A 1 91 ? -16.765 2.333 5.682 1.00 85.31 91 LEU A CA 1
ATOM 682 C C . LEU A 1 91 ? -17.979 1.548 6.170 1.00 85.31 91 LEU A C 1
ATOM 684 O O . LEU A 1 91 ? -17.980 0.928 7.232 1.00 85.31 91 LEU A O 1
ATOM 688 N N . GLN A 1 92 ? -19.008 1.509 5.331 1.00 81.44 92 GLN A N 1
ATOM 689 C CA . GLN A 1 92 ? -20.119 0.585 5.505 1.00 81.44 92 GLN A CA 1
ATOM 690 C C . GLN A 1 92 ? -19.738 -0.753 4.879 1.00 81.44 92 GLN A C 1
ATOM 692 O O . GLN A 1 92 ? -19.813 -0.927 3.664 1.00 81.44 92 GLN A O 1
ATOM 697 N N . VAL A 1 93 ? -19.313 -1.699 5.712 1.00 78.56 93 VAL A N 1
ATOM 698 C CA . VAL A 1 93 ? -19.091 -3.082 5.285 1.00 78.56 93 VAL A CA 1
ATOM 699 C C . VAL A 1 93 ? -20.352 -3.882 5.615 1.00 78.56 93 VAL A C 1
ATOM 701 O O . VAL A 1 93 ? -20.784 -3.845 6.770 1.00 78.56 93 VAL A O 1
ATOM 704 N N . PRO A 1 94 ? -20.974 -4.585 4.647 1.00 79.56 94 PRO A N 1
ATOM 705 C CA . PRO A 1 94 ? -22.093 -5.471 4.940 1.00 79.56 94 PRO A CA 1
ATOM 706 C C . PRO A 1 94 ? -21.714 -6.466 6.036 1.00 79.56 94 PRO A C 1
ATOM 708 O O . PRO A 1 94 ? -20.619 -7.035 6.007 1.00 79.56 94 PRO A O 1
ATOM 711 N N . GLU A 1 95 ? -22.612 -6.678 6.998 1.00 78.12 95 GLU A N 1
ATOM 712 C CA . GLU A 1 95 ? -22.367 -7.638 8.070 1.00 78.12 95 GLU A CA 1
ATOM 713 C C . GLU A 1 95 ? -22.049 -9.026 7.481 1.00 78.12 95 GLU A C 1
ATOM 715 O O . GLU A 1 95 ? -22.718 -9.463 6.535 1.00 78.12 95 GLU A O 1
ATOM 720 N N . PRO A 1 96 ? -21.046 -9.748 8.017 1.00 80.75 96 PRO A N 1
ATOM 721 C CA . PRO A 1 96 ? -20.713 -11.077 7.526 1.00 80.75 96 PRO A CA 1
ATOM 722 C C . PRO A 1 96 ? -21.934 -12.002 7.578 1.00 80.75 96 PRO A C 1
ATOM 724 O O . PRO A 1 96 ? -22.529 -12.187 8.639 1.00 80.75 96 PRO A O 1
ATOM 727 N N . VAL A 1 97 ? -22.256 -12.671 6.464 1.00 82.69 97 VAL A N 1
ATOM 728 C CA . VAL A 1 97 ? -23.352 -13.666 6.374 1.00 82.69 97 VAL A CA 1
ATOM 729 C C . VAL A 1 97 ? -23.233 -14.752 7.456 1.00 82.69 97 VAL A C 1
ATOM 731 O O . VAL A 1 97 ? -24.230 -15.310 7.912 1.00 82.69 97 VAL A O 1
ATOM 734 N N . SER A 1 98 ? -22.015 -15.007 7.934 1.00 85.31 98 SER A N 1
ATOM 735 C CA . SER A 1 98 ? -21.721 -15.876 9.072 1.00 85.31 98 SER A CA 1
ATOM 736 C C . SER A 1 98 ? -22.522 -15.526 10.332 1.00 85.31 98 SER A C 1
ATOM 738 O O . SER A 1 98 ? -22.964 -16.438 11.025 1.00 85.31 98 SER A O 1
ATOM 740 N N . LEU A 1 99 ? -22.767 -14.242 10.624 1.00 86.44 99 LEU A N 1
ATOM 741 C CA . LEU A 1 99 ? -23.590 -13.827 11.769 1.00 86.44 99 LEU A CA 1
ATOM 742 C C . LEU A 1 99 ? -25.052 -14.250 11.597 1.00 86.44 99 LEU A C 1
ATOM 744 O O . LEU A 1 99 ? -25.651 -14.794 12.526 1.00 86.44 99 LEU A O 1
ATOM 748 N N . ALA A 1 100 ? -25.605 -14.083 10.393 1.00 86.00 100 ALA A N 1
ATOM 749 C CA . ALA A 1 100 ? -26.950 -14.556 10.076 1.00 86.00 100 ALA A CA 1
ATOM 750 C C . ALA A 1 100 ? -27.048 -16.087 10.206 1.00 86.00 100 ALA A C 1
ATOM 752 O O . ALA A 1 100 ? -28.000 -16.604 10.792 1.00 86.00 100 ALA A O 1
ATOM 753 N N . LEU A 1 101 ? -26.032 -16.819 9.736 1.00 89.75 101 LEU A N 1
ATOM 754 C CA . LEU A 1 101 ? -25.958 -18.278 9.857 1.00 89.75 101 LEU A CA 1
ATOM 755 C C . LEU A 1 101 ? -25.848 -18.748 11.313 1.00 89.75 101 LEU A C 1
ATOM 757 O O . LEU A 1 101 ? -26.501 -19.723 11.681 1.00 89.75 101 LEU A O 1
ATOM 761 N N . VAL A 1 102 ? -25.085 -18.047 12.157 1.00 93.88 102 VAL A N 1
ATOM 762 C CA . VAL A 1 102 ? -25.031 -18.318 13.604 1.00 93.88 102 VAL A CA 1
ATOM 763 C C . VAL A 1 102 ? -26.408 -18.115 14.237 1.00 93.88 102 VAL A C 1
ATOM 765 O O . VAL A 1 102 ? -26.859 -18.976 14.993 1.00 93.88 102 VAL A O 1
ATOM 768 N N . GLY A 1 103 ? -27.113 -17.034 13.888 1.00 89.38 103 GLY A N 1
ATOM 769 C CA . GLY A 1 103 ? -28.479 -16.781 14.356 1.00 89.38 103 GLY A CA 1
ATOM 770 C C . GLY A 1 103 ? -29.456 -17.895 13.962 1.00 89.38 103 GLY A C 1
ATOM 771 O O . GLY A 1 103 ? -30.171 -18.427 14.813 1.00 89.38 103 GLY A O 1
ATOM 772 N N . ILE A 1 104 ? -29.436 -18.315 12.695 1.00 91.19 104 ILE A N 1
ATOM 773 C CA . ILE A 1 104 ? -30.263 -19.424 12.191 1.00 91.19 104 ILE A CA 1
ATOM 774 C C . ILE A 1 104 ? -29.899 -20.743 12.891 1.00 91.19 104 ILE A C 1
ATOM 776 O O . ILE A 1 104 ? -30.784 -21.496 13.304 1.00 91.19 104 ILE A O 1
ATOM 780 N N . GLY A 1 105 ? -28.605 -21.012 13.078 1.00 93.75 105 GLY A N 1
ATOM 781 C CA . GLY A 1 105 ? -28.117 -22.197 13.779 1.00 93.75 105 GLY A CA 1
ATOM 782 C C . GLY A 1 105 ? -28.595 -22.255 15.231 1.00 93.75 105 GLY A C 1
ATOM 783 O O . GLY A 1 105 ? -29.124 -23.278 15.669 1.00 93.75 105 GLY A O 1
ATOM 784 N N . LEU A 1 106 ? -28.486 -21.145 15.966 1.00 94.25 106 LEU A N 1
ATOM 785 C CA . LEU A 1 106 ? -28.962 -21.033 17.348 1.00 94.25 106 LEU A CA 1
ATOM 786 C C . LEU A 1 106 ? -30.479 -21.230 17.454 1.00 94.25 106 LEU A C 1
ATOM 788 O O . LEU A 1 106 ? -30.939 -21.927 18.362 1.00 94.25 106 LEU A O 1
ATOM 792 N N . LEU A 1 107 ? -31.254 -20.689 16.508 1.00 92.38 107 LEU A N 1
ATOM 793 C CA . LEU A 1 107 ? -32.695 -20.937 16.429 1.00 92.38 107 LEU A CA 1
ATOM 794 C C . LEU A 1 107 ? -32.989 -22.432 16.228 1.00 92.38 107 LEU A C 1
ATOM 796 O O . LEU A 1 107 ? -33.781 -23.006 16.978 1.00 92.38 107 LEU A O 1
ATOM 800 N N . GLY A 1 108 ? -32.304 -23.095 15.291 1.00 91.12 108 GLY A N 1
ATOM 801 C CA . GLY A 1 108 ? -32.439 -24.539 15.063 1.00 91.12 108 GLY A CA 1
ATOM 802 C C . GLY A 1 108 ? -32.101 -25.388 16.299 1.00 91.12 108 GLY A C 1
ATOM 803 O O . GLY A 1 108 ? -32.833 -26.322 16.649 1.00 91.12 108 GLY A O 1
ATOM 804 N N . VAL A 1 109 ? -31.035 -25.039 17.026 1.00 91.69 109 VAL A N 1
ATOM 805 C CA . VAL A 1 109 ? -30.665 -25.695 18.295 1.00 91.69 109 VAL A CA 1
ATOM 806 C C . VAL A 1 109 ? -31.726 -25.462 19.380 1.00 91.69 109 VAL A C 1
ATOM 808 O O . VAL A 1 109 ? -32.097 -26.392 20.099 1.00 91.69 109 VAL A O 1
ATOM 811 N N . GLY A 1 110 ? -32.273 -24.249 19.483 1.00 89.50 110 GLY A N 1
ATOM 812 C CA . GLY A 1 110 ? -33.352 -23.933 20.421 1.00 89.50 110 GLY A CA 1
ATOM 813 C C . GLY A 1 110 ? -34.619 -24.761 20.175 1.00 89.50 110 GLY A C 1
ATOM 814 O O . GLY A 1 110 ? -35.175 -25.345 21.110 1.00 89.50 110 GLY A O 1
ATOM 815 N N . PHE A 1 111 ? -35.047 -24.881 18.915 1.00 88.31 111 PHE A N 1
ATOM 816 C CA . PHE A 1 111 ? -36.214 -25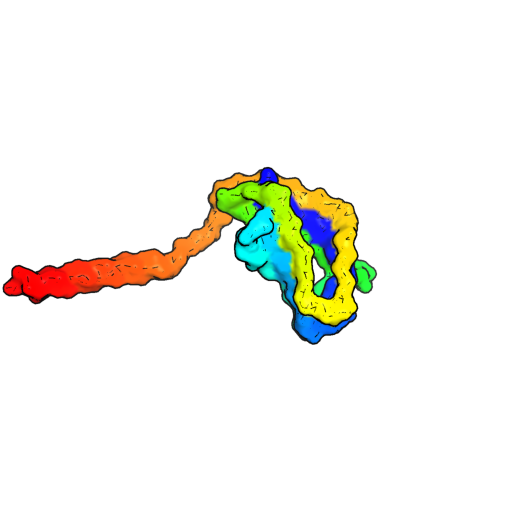.689 18.541 1.00 88.31 111 PHE A CA 1
ATOM 817 C C . PHE A 1 111 ? -35.994 -27.192 18.753 1.00 88.31 111 PHE A C 1
ATOM 819 O O . PHE A 1 111 ? -36.897 -27.889 19.224 1.00 88.31 111 PHE A O 1
ATOM 826 N N . SER A 1 112 ? -34.798 -27.702 18.455 1.00 84.44 112 SER A N 1
ATOM 827 C CA . SER A 1 112 ? -34.473 -29.120 18.658 1.00 84.44 112 SER A CA 1
ATOM 828 C C . SER A 1 112 ? -34.395 -29.513 20.137 1.00 84.44 112 SER A C 1
ATOM 830 O O . SER A 1 112 ? -34.822 -30.613 20.486 1.00 84.44 112 SER A O 1
ATOM 832 N N . ARG A 1 113 ? -33.936 -28.621 21.028 1.00 81.12 113 ARG A N 1
ATOM 833 C CA . ARG A 1 113 ? -33.994 -28.845 22.485 1.00 81.12 113 ARG A CA 1
ATOM 834 C C . ARG A 1 113 ? -35.426 -28.862 23.016 1.00 81.12 113 ARG A C 1
ATOM 836 O O . ARG A 1 113 ? -35.754 -29.752 23.792 1.00 81.12 113 ARG A O 1
ATOM 843 N N . ARG A 1 114 ? -36.298 -27.953 22.559 1.00 77.00 114 ARG A N 1
ATOM 844 C CA . ARG A 1 114 ? -37.717 -27.933 22.974 1.00 77.00 114 ARG A CA 1
ATOM 845 C C . ARG A 1 114 ? -38.459 -29.223 22.619 1.00 77.00 114 ARG A C 1
ATOM 847 O O . ARG A 1 114 ? -39.261 -29.681 23.418 1.00 77.00 114 ARG A O 1
ATOM 854 N N . ARG A 1 115 ? -38.155 -29.840 21.471 1.00 70.19 115 ARG A N 1
ATOM 855 C CA . ARG A 1 115 ? -38.731 -31.140 21.075 1.00 70.19 115 ARG A CA 1
ATOM 856 C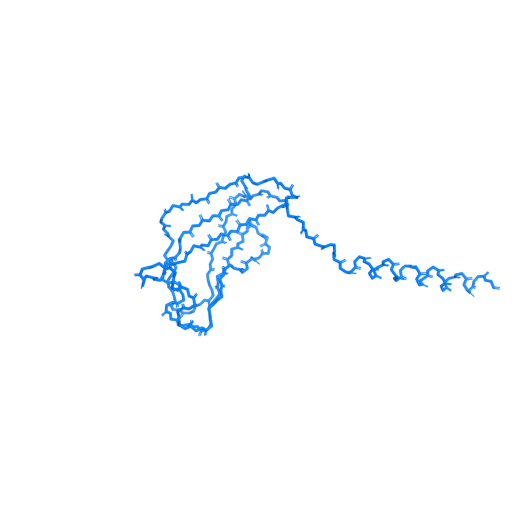 C . ARG A 1 115 ? -38.246 -32.338 21.900 1.00 70.19 115 ARG A C 1
ATOM 858 O O . ARG A 1 115 ? -38.863 -33.385 21.806 1.00 70.19 115 ARG A O 1
ATOM 865 N N . LYS A 1 116 ? -37.142 -32.220 22.645 1.00 60.97 116 LYS A N 1
ATOM 866 C CA . LYS A 1 116 ? -36.610 -33.305 23.492 1.00 60.97 116 LYS A CA 1
ATOM 867 C C . LYS A 1 116 ? -37.055 -33.217 24.957 1.00 60.97 116 LYS A C 1
ATOM 869 O O . LYS A 1 116 ? -36.809 -34.155 25.704 1.00 60.97 116 LYS A O 1
ATOM 874 N N . SER A 1 117 ? -37.643 -32.094 25.372 1.00 56.88 117 SER A N 1
ATOM 875 C CA . SER A 1 117 ? -38.145 -31.871 26.739 1.00 56.88 117 SER A CA 1
ATOM 876 C C . SER A 1 117 ? -39.676 -31.915 26.854 1.00 56.88 117 SER A C 1
ATOM 878 O O . SER A 1 117 ? -40.186 -31.718 27.953 1.00 56.88 117 SER A O 1
ATOM 880 N N . ALA A 1 118 ? -40.386 -32.146 25.747 1.00 51.03 118 ALA A N 1
ATOM 881 C CA . ALA A 1 118 ? -41.813 -32.467 25.694 1.00 51.03 118 ALA A CA 1
ATOM 882 C C . ALA A 1 118 ? -41.971 -33.951 25.349 1.00 51.03 118 ALA A C 1
ATOM 884 O O . ALA A 1 118 ? -42.930 -34.566 25.857 1.00 51.03 118 ALA A O 1
#

Sequence (118 aa):
MNAIGFEVGDWATCCQVSDLYISFDNNAPIRVGHSTVFGDGFLTNRGAGVFVAAFDDVATFAKVTFWGDGWGEVLNMGGTIHYASLRQGSLQVPEPVSLALVGIGLLGVGFSRRRKSA

Foldseek 3Di:
DFKKKFKKFFPLQDFDQKWKWKDFDPDDIDTFDGHHHRPSQCDPDSTSMDMTMDGDLADHGDDMDIDMPGDPTDIDTDDDMDDDDDHRPPDDDPDPVVVVVVVVVVVVVVVVVVVVVD

Organism: NCBI:txid1076179

InterPro domains:
  IPR013424 PEP-CTERM protein-sorting domain [PF07589] (92-114)
  IPR013424 PEP-CTERM protein-sorting domain [TIGR02595] (93-116)

pLDDT: mean 86.74, std 9.93, range [50.25, 96.44]